Protein AF-A0A7X8RGH7-F1 (afdb_monomer_lite)

Foldseek 3Di:
DDPVVVVVVVVVVVVVVVVVVVVPQFDFPDKDKFWQFKKKKAFAPCCVVVVNLARIWIWTWTQGPVRDTDTFDTDTLVVAQPVQNVQQFPDDPVPCSPPTAGPDDPVVRVVQVVQSHPPPGIRIGGGPDIDIWIWGATPVRHTDTHPSD

pLDDT: mean 74.53, std 11.87, range [45.78, 91.06]

Sequence (149 aa):
MDNAAVVILAIIILGVVWRHIRRHPSTTSESFDGPVIAVEISLDGRARLKGNDDPLSVRGIVRHPDGHEWPGPWLRTSDLPAEVRRQVFAHSFAIEQYSPRLNLPREKNRQALEQARKKDDVYRFPLPTPVTVNAGRTTSGRQFIRGWG

Secondary structure (DSSP, 8-state):
--HHHHHHHHHHHHHHHHHHHHH----EEEEEEEEEEEEEEEE-TTGGGTT-S--EEEEEEEEPTTS-EEE---EEGGGS-HHHHHHHBSS-HHHHTTS--BSS-HHHHHHHHHHHHSTT--EEEEEEEEEEEEEEEETTS-EEEE---

Organism: NCBI:txid1610489

Radius of gyration: 21.82 Å; chains: 1; bounding box: 39×36×77 Å

Structure (mmCIF, N/CA/C/O backbone):
data_AF-A0A7X8RGH7-F1
#
_entry.id   AF-A0A7X8RGH7-F1
#
loop_
_atom_site.group_PDB
_atom_site.id
_atom_site.type_symbol
_atom_site.label_atom_id
_atom_site.label_alt_id
_atom_site.label_comp_id
_atom_site.label_asym_id
_atom_site.label_entity_id
_atom_site.label_seq_id
_atom_site.pdbx_PDB_ins_code
_atom_site.Cartn_x
_atom_site.Cartn_y
_atom_site.Cartn_z
_atom_site.occupancy
_atom_site.B_iso_or_equiv
_atom_site.auth_seq_id
_atom_site.auth_comp_id
_atom_site.auth_asym_id
_atom_site.auth_atom_id
_atom_site.pdbx_PDB_model_num
ATOM 1 N N . MET A 1 1 ? 19.720 1.355 -59.480 1.00 52.84 1 MET A N 1
ATOM 2 C CA . MET A 1 1 ? 19.597 1.088 -58.032 1.00 52.84 1 MET A CA 1
ATOM 3 C C . MET A 1 1 ? 18.194 0.568 -57.812 1.00 52.84 1 MET A C 1
ATOM 5 O O . MET A 1 1 ? 17.250 1.330 -57.959 1.00 52.84 1 MET A O 1
ATOM 9 N N . ASP A 1 2 ? 18.054 -0.741 -57.621 1.00 58.66 2 ASP A N 1
ATOM 10 C CA . ASP A 1 2 ? 16.758 -1.416 -57.648 1.00 58.66 2 ASP A CA 1
ATOM 11 C C . ASP A 1 2 ? 15.892 -1.014 -56.456 1.00 58.66 2 ASP A C 1
ATOM 13 O O . ASP A 1 2 ? 16.219 -1.301 -55.303 1.00 58.66 2 ASP A O 1
ATOM 17 N N . ASN A 1 3 ? 14.758 -0.371 -56.743 1.00 65.12 3 ASN A N 1
ATOM 18 C CA . ASN A 1 3 ? 13.770 0.061 -55.750 1.00 65.12 3 ASN A CA 1
ATOM 19 C C . ASN A 1 3 ? 13.358 -1.083 -54.803 1.00 65.12 3 ASN A C 1
ATOM 21 O O . ASN A 1 3 ? 13.071 -0.848 -53.632 1.00 65.12 3 ASN A O 1
ATOM 25 N N . ALA A 1 4 ? 13.405 -2.332 -55.278 1.00 69.19 4 ALA A N 1
ATOM 26 C CA . ALA A 1 4 ? 13.142 -3.523 -54.476 1.00 69.19 4 ALA A CA 1
ATOM 27 C C . ALA A 1 4 ? 14.129 -3.699 -53.305 1.00 69.19 4 ALA A C 1
ATOM 29 O O . ALA A 1 4 ? 13.709 -4.030 -52.199 1.00 69.19 4 ALA A O 1
ATOM 30 N N . ALA A 1 5 ? 15.421 -3.423 -53.505 1.00 71.81 5 ALA A N 1
ATOM 31 C CA . ALA A 1 5 ? 16.431 -3.555 -52.453 1.00 71.81 5 ALA A CA 1
ATOM 32 C C . ALA A 1 5 ? 16.227 -2.520 -51.333 1.00 71.81 5 ALA A C 1
ATOM 34 O O . ALA A 1 5 ? 16.396 -2.834 -50.155 1.00 71.81 5 ALA A O 1
ATOM 35 N N . VAL A 1 6 ? 15.790 -1.308 -51.691 1.00 73.94 6 VAL A N 1
ATOM 36 C CA . VAL A 1 6 ? 15.477 -0.233 -50.735 1.00 73.94 6 VAL A CA 1
ATOM 37 C C . VAL A 1 6 ? 14.242 -0.582 -49.900 1.00 73.94 6 VAL A C 1
ATOM 39 O O . VAL A 1 6 ? 14.245 -0.388 -48.686 1.00 73.94 6 VAL A O 1
ATOM 42 N N . VAL A 1 7 ? 13.209 -1.157 -50.525 1.00 77.12 7 VAL A N 1
ATOM 43 C CA . VAL A 1 7 ? 11.986 -1.592 -49.828 1.00 77.12 7 VAL A CA 1
ATOM 44 C C . VAL A 1 7 ? 12.281 -2.728 -48.846 1.00 77.12 7 VAL A C 1
ATOM 46 O O . VAL A 1 7 ? 11.833 -2.685 -47.701 1.00 77.12 7 VAL A O 1
ATOM 49 N N . ILE A 1 8 ? 13.084 -3.715 -49.253 1.00 78.12 8 ILE A N 1
ATOM 50 C CA . ILE A 1 8 ? 13.481 -4.832 -48.382 1.00 78.12 8 ILE A CA 1
ATOM 51 C C . ILE A 1 8 ? 14.297 -4.317 -47.189 1.00 78.12 8 ILE A C 1
ATOM 53 O O . ILE A 1 8 ? 14.028 -4.696 -46.048 1.00 78.12 8 ILE A O 1
ATOM 57 N N . LEU A 1 9 ? 15.241 -3.401 -47.426 1.00 79.19 9 LEU A N 1
ATOM 58 C CA . LEU A 1 9 ? 16.040 -2.793 -46.365 1.00 79.19 9 LEU A CA 1
ATOM 59 C C . LEU A 1 9 ? 15.166 -2.002 -45.376 1.00 79.19 9 LEU A C 1
ATOM 61 O O . LEU A 1 9 ? 15.347 -2.127 -44.165 1.00 79.19 9 LEU A O 1
ATOM 65 N N . ALA A 1 10 ? 14.176 -1.251 -45.867 1.00 76.19 10 ALA A N 1
ATOM 66 C CA . ALA A 1 10 ? 13.246 -0.499 -45.026 1.00 76.19 10 ALA A CA 1
ATOM 67 C C . ALA A 1 10 ? 12.402 -1.413 -44.121 1.00 76.19 10 ALA A C 1
ATOM 69 O O . ALA A 1 10 ? 12.238 -1.119 -42.938 1.00 76.19 10 ALA A O 1
ATOM 70 N N . ILE A 1 11 ? 11.921 -2.551 -44.636 1.00 80.62 11 ILE A N 1
ATOM 71 C CA . ILE A 1 11 ? 11.157 -3.534 -43.848 1.00 80.62 11 ILE A CA 1
ATOM 72 C C . ILE A 1 11 ? 12.036 -4.168 -42.762 1.00 80.62 11 ILE A C 1
ATOM 74 O O . ILE A 1 11 ? 11.591 -4.329 -41.624 1.00 80.62 11 ILE A O 1
ATOM 78 N N . ILE A 1 12 ? 13.294 -4.491 -43.081 1.00 79.12 12 ILE A N 1
ATOM 79 C CA . ILE A 1 12 ? 14.242 -5.060 -42.114 1.00 79.12 12 ILE A CA 1
ATOM 80 C C . ILE A 1 12 ? 14.541 -4.051 -41.000 1.00 79.12 12 ILE A C 1
ATOM 82 O O . ILE A 1 12 ? 14.453 -4.402 -39.822 1.00 79.12 12 ILE A O 1
ATOM 86 N N . ILE A 1 13 ? 14.831 -2.792 -41.346 1.00 77.25 13 ILE A N 1
ATOM 87 C CA . ILE A 1 13 ? 15.082 -1.725 -40.367 1.00 77.25 13 ILE A CA 1
ATOM 88 C C . ILE A 1 13 ? 13.849 -1.515 -39.482 1.00 77.25 13 ILE A C 1
ATOM 90 O O . ILE A 1 13 ? 13.975 -1.487 -38.258 1.00 77.25 13 ILE A O 1
ATOM 94 N N . LEU A 1 14 ? 12.651 -1.449 -40.071 1.00 79.50 14 LEU A N 1
ATOM 95 C CA . LEU A 1 14 ? 11.405 -1.295 -39.321 1.00 79.50 14 LEU A CA 1
ATOM 96 C C . LEU A 1 14 ? 11.179 -2.472 -38.359 1.00 79.50 14 LEU A C 1
ATOM 98 O O . LEU A 1 14 ? 10.833 -2.264 -37.198 1.00 79.50 14 LEU A O 1
ATOM 102 N N . GLY A 1 15 ? 11.445 -3.703 -38.802 1.00 73.56 15 GLY A N 1
ATOM 103 C CA . GLY A 1 15 ? 11.362 -4.903 -37.970 1.00 73.56 15 GLY A CA 1
ATOM 104 C C . GLY A 1 15 ? 12.357 -4.900 -36.805 1.00 73.56 15 GLY A C 1
ATOM 105 O O . GLY A 1 15 ? 11.997 -5.282 -35.689 1.00 73.56 15 GLY A O 1
ATOM 106 N N . VAL A 1 16 ? 13.587 -4.426 -37.026 1.00 74.81 16 VAL A N 1
ATOM 107 C CA . VAL A 1 16 ? 14.616 -4.298 -35.981 1.00 74.81 16 VAL A CA 1
ATOM 108 C C . VAL A 1 16 ? 14.245 -3.211 -34.972 1.00 74.81 16 VAL A C 1
ATOM 110 O O . VAL A 1 16 ? 14.304 -3.467 -33.770 1.00 74.81 16 VAL A O 1
ATOM 113 N N . VAL A 1 17 ? 13.784 -2.043 -35.430 1.00 68.00 17 VAL A N 1
ATOM 114 C CA . VAL A 1 17 ? 13.328 -0.944 -34.562 1.00 68.00 17 VAL A CA 1
ATOM 115 C C . VAL A 1 17 ? 12.130 -1.385 -33.722 1.00 68.00 17 VAL A C 1
ATOM 117 O O . VAL A 1 17 ? 12.124 -1.212 -32.505 1.00 68.00 17 VAL A O 1
ATOM 120 N N . TRP A 1 18 ? 11.147 -2.052 -34.328 1.00 65.00 18 TRP A N 1
ATOM 121 C CA . TRP A 1 18 ? 9.967 -2.534 -33.610 1.00 65.00 18 TRP A CA 1
ATOM 122 C C . TRP A 1 18 ? 10.303 -3.649 -32.611 1.00 65.00 18 TRP A C 1
ATOM 124 O O . TRP A 1 18 ? 9.764 -3.685 -31.503 1.00 65.00 18 TRP A O 1
ATOM 134 N N . ARG A 1 19 ? 11.253 -4.530 -32.955 1.00 63.34 19 ARG A N 1
ATOM 135 C CA . ARG A 1 19 ? 11.793 -5.549 -32.044 1.00 63.34 19 ARG A CA 1
ATOM 136 C C . ARG A 1 19 ? 12.595 -4.927 -30.901 1.00 63.34 19 ARG A C 1
ATOM 138 O O . ARG A 1 19 ? 12.545 -5.462 -29.798 1.00 63.34 19 ARG A O 1
ATOM 145 N N . HIS A 1 20 ? 13.303 -3.823 -31.131 1.00 57.34 20 HIS A N 1
ATOM 146 C CA . HIS A 1 20 ? 14.064 -3.127 -30.094 1.00 57.34 20 HIS A CA 1
ATOM 147 C C . HIS A 1 20 ? 13.144 -2.375 -29.120 1.00 57.34 20 HIS A C 1
ATOM 149 O O . HIS A 1 20 ? 13.290 -2.544 -27.911 1.00 57.34 20 HIS A O 1
ATOM 155 N N . ILE A 1 21 ? 12.124 -1.674 -29.633 1.00 58.78 21 ILE A N 1
ATOM 156 C CA . ILE A 1 21 ? 11.083 -1.012 -28.826 1.00 58.78 21 ILE A CA 1
ATOM 157 C C . ILE A 1 21 ? 10.312 -2.040 -27.985 1.00 58.78 21 ILE A C 1
ATOM 159 O O . ILE A 1 21 ? 10.118 -1.845 -26.789 1.00 58.78 21 ILE A O 1
ATOM 163 N N . ARG A 1 22 ? 9.934 -3.188 -28.569 1.00 55.72 22 ARG A N 1
ATOM 164 C CA . ARG A 1 22 ? 9.270 -4.277 -27.826 1.00 55.72 22 ARG A CA 1
ATOM 165 C C . ARG A 1 22 ? 10.160 -4.948 -26.775 1.00 55.72 22 ARG A C 1
ATOM 167 O O . ARG A 1 22 ? 9.627 -5.577 -25.867 1.00 55.72 22 ARG A O 1
ATOM 174 N N . ARG A 1 23 ? 11.490 -4.866 -26.903 1.00 50.28 23 ARG A N 1
ATOM 175 C CA . ARG A 1 23 ? 12.454 -5.529 -26.004 1.00 50.28 23 ARG A CA 1
ATOM 176 C C . ARG A 1 23 ? 12.897 -4.682 -24.811 1.00 50.28 23 ARG A C 1
ATOM 178 O O . ARG A 1 23 ? 13.459 -5.258 -23.887 1.00 50.28 23 ARG A O 1
ATOM 185 N N . HIS A 1 24 ? 12.589 -3.383 -24.772 1.00 48.31 24 HIS A N 1
ATOM 186 C CA . HIS A 1 24 ? 12.808 -2.533 -23.591 1.00 48.31 24 HIS A CA 1
ATOM 187 C C . HIS A 1 24 ? 11.501 -2.031 -22.947 1.00 48.31 24 HIS A C 1
ATOM 189 O O . HIS A 1 24 ? 11.284 -0.823 -22.854 1.00 48.31 24 HIS A O 1
ATOM 195 N N . PRO A 1 25 ? 10.608 -2.906 -22.451 1.00 45.78 25 PRO A N 1
ATOM 196 C CA . PRO A 1 25 ? 9.434 -2.460 -21.720 1.00 45.78 25 PRO A CA 1
ATOM 197 C C . PRO A 1 25 ? 9.758 -2.289 -20.227 1.00 45.78 25 PRO A C 1
ATOM 199 O O . PRO A 1 25 ? 9.239 -3.041 -19.413 1.00 45.78 25 PRO A O 1
ATOM 202 N N . SER A 1 26 ? 10.611 -1.329 -19.846 1.00 53.03 26 SER A N 1
ATOM 203 C CA . SER A 1 26 ? 10.688 -0.845 -18.449 1.00 53.03 26 SER A CA 1
ATOM 204 C C . SER A 1 26 ? 11.633 0.349 -18.266 1.00 53.03 26 SER A C 1
ATOM 206 O O . SER A 1 26 ? 12.461 0.347 -17.355 1.00 53.03 26 SER A O 1
ATOM 208 N N . THR A 1 27 ? 11.556 1.381 -19.104 1.00 59.28 27 THR A N 1
ATOM 209 C CA . THR A 1 27 ? 12.133 2.667 -18.692 1.00 59.28 27 THR A CA 1
ATOM 210 C C . THR A 1 27 ? 11.203 3.256 -17.637 1.00 59.28 27 THR A C 1
ATOM 212 O O . THR A 1 27 ? 9.995 3.391 -17.844 1.00 59.28 27 THR A O 1
ATOM 215 N N . THR A 1 28 ? 11.734 3.519 -16.453 1.00 65.75 28 THR A N 1
ATOM 216 C CA . THR A 1 28 ? 11.030 4.286 -15.428 1.00 65.75 28 THR A CA 1
ATOM 217 C C . THR A 1 28 ? 10.787 5.688 -15.985 1.00 65.75 28 THR A C 1
ATOM 219 O O . THR A 1 28 ? 11.738 6.342 -16.399 1.00 65.75 28 THR A O 1
ATOM 222 N N . SER A 1 29 ? 9.526 6.118 -16.073 1.00 78.50 29 SER A N 1
ATOM 223 C CA . SER A 1 29 ? 9.181 7.473 -16.529 1.00 78.50 29 SER A CA 1
ATOM 224 C C . SER A 1 29 ? 9.382 8.487 -15.413 1.00 78.50 29 SER A C 1
ATOM 226 O O . SER A 1 29 ? 9.761 9.621 -15.667 1.00 78.50 29 SER A O 1
ATOM 228 N N . GLU A 1 30 ? 9.090 8.067 -14.189 1.00 81.62 30 GLU A N 1
ATOM 229 C CA . GLU A 1 30 ? 9.174 8.873 -12.984 1.00 81.62 30 GLU A CA 1
ATOM 230 C C . GLU A 1 30 ? 9.477 7.925 -11.828 1.00 81.62 30 GLU A C 1
ATOM 232 O O . GLU A 1 30 ? 8.831 6.880 -11.704 1.00 81.62 30 GLU A O 1
ATOM 237 N N . SER A 1 31 ? 10.471 8.261 -11.013 1.00 84.38 31 SER A N 1
ATOM 238 C CA . SER A 1 31 ? 10.741 7.590 -9.744 1.00 84.38 31 SER A CA 1
ATOM 239 C C . SER A 1 31 ? 11.207 8.594 -8.720 1.00 84.38 31 SER A C 1
ATOM 241 O O . SER A 1 31 ? 12.024 9.458 -9.031 1.00 84.38 31 SER A O 1
ATOM 243 N N . PHE A 1 32 ? 10.749 8.405 -7.498 1.00 85.44 32 PHE A N 1
ATOM 244 C CA . PHE A 1 32 ? 11.131 9.196 -6.350 1.00 85.44 32 PHE A CA 1
ATOM 245 C C . PHE A 1 32 ? 11.247 8.283 -5.134 1.00 85.44 32 PHE A C 1
ATOM 247 O O . PHE A 1 32 ? 10.537 7.281 -5.010 1.00 85.44 32 PHE A O 1
ATOM 254 N N . ASP A 1 33 ? 12.139 8.649 -4.224 1.00 87.50 33 ASP A N 1
ATOM 255 C CA . ASP A 1 33 ? 12.221 8.007 -2.922 1.00 87.50 33 ASP A CA 1
ATOM 256 C C . ASP A 1 33 ? 11.309 8.750 -1.951 1.00 87.50 33 ASP A C 1
ATOM 258 O O . ASP A 1 33 ? 11.332 9.980 -1.860 1.00 87.50 33 ASP A O 1
ATOM 262 N N . GLY A 1 34 ? 10.477 8.003 -1.237 1.00 86.31 34 GLY A N 1
ATOM 263 C CA . GLY A 1 34 ? 9.526 8.574 -0.300 1.00 86.31 34 GLY A CA 1
ATOM 264 C C . GLY A 1 34 ? 9.125 7.579 0.783 1.00 86.31 34 GLY A C 1
ATOM 265 O O . GLY A 1 34 ? 9.130 6.368 0.552 1.00 86.31 34 GLY A O 1
ATOM 266 N N . PRO A 1 35 ? 8.780 8.052 1.987 1.00 89.44 35 PRO A N 1
ATOM 267 C CA . PRO A 1 35 ? 8.282 7.180 3.035 1.00 89.44 35 PRO A CA 1
ATOM 268 C C . PRO A 1 35 ? 6.834 6.759 2.754 1.00 89.44 35 PRO A C 1
ATOM 270 O O . PRO A 1 35 ? 5.978 7.594 2.453 1.00 89.44 35 PRO A O 1
ATOM 273 N N . VAL A 1 36 ? 6.531 5.469 2.910 1.00 87.44 36 VAL A N 1
ATOM 274 C CA . VAL A 1 36 ? 5.155 4.974 3.030 1.00 87.44 36 VAL A CA 1
ATOM 275 C C . VAL A 1 36 ? 4.601 5.457 4.365 1.00 87.44 36 VAL A C 1
ATOM 277 O O . VAL A 1 36 ? 5.079 5.045 5.417 1.00 87.44 36 VAL A O 1
ATOM 280 N N . ILE A 1 37 ? 3.597 6.325 4.326 1.00 89.75 37 ILE A N 1
ATOM 281 C CA . ILE A 1 37 ? 2.996 6.952 5.515 1.00 89.75 37 ILE A CA 1
ATOM 282 C C . ILE A 1 37 ? 1.682 6.292 5.936 1.00 89.75 37 ILE A C 1
ATOM 284 O O . ILE A 1 37 ? 1.239 6.440 7.073 1.00 89.75 37 ILE A O 1
ATOM 288 N N . ALA A 1 38 ? 1.029 5.579 5.022 1.00 89.31 38 ALA A N 1
ATOM 289 C CA . ALA A 1 38 ? -0.216 4.875 5.287 1.00 89.31 38 ALA A CA 1
ATOM 290 C C . ALA A 1 38 ? -0.390 3.709 4.314 1.00 89.31 38 ALA A C 1
ATOM 292 O O . ALA A 1 38 ? 0.231 3.668 3.253 1.00 89.31 38 ALA A O 1
ATOM 293 N N . VAL A 1 39 ? -1.251 2.767 4.676 1.00 88.12 39 VAL A N 1
ATOM 294 C CA . VAL A 1 39 ? -1.738 1.713 3.790 1.00 88.12 39 VAL A CA 1
ATOM 295 C C . VAL A 1 39 ? -3.248 1.813 3.753 1.00 88.12 39 VAL A C 1
ATOM 297 O O . VAL A 1 39 ? -3.914 1.809 4.786 1.00 88.12 39 VAL A O 1
ATOM 300 N N . GLU A 1 40 ? -3.790 1.922 2.553 1.00 89.06 40 GLU A N 1
ATOM 301 C CA . GLU A 1 40 ? -5.223 1.844 2.337 1.00 89.06 40 GLU A CA 1
ATOM 302 C C . GLU A 1 40 ? -5.630 0.411 2.046 1.00 89.06 40 GLU A C 1
ATOM 304 O O . GLU A 1 40 ? -4.934 -0.327 1.347 1.00 89.06 40 GLU A O 1
ATOM 309 N N . ILE A 1 41 ? -6.763 0.030 2.617 1.00 84.88 41 ILE A N 1
ATOM 310 C CA . ILE A 1 41 ? -7.242 -1.340 2.671 1.00 84.88 41 ILE A CA 1
ATOM 311 C C . ILE A 1 41 ? -8.667 -1.345 2.141 1.00 84.88 41 ILE A C 1
ATOM 313 O O . ILE A 1 41 ? -9.531 -0.626 2.644 1.00 84.88 41 ILE A O 1
ATOM 317 N N . SER A 1 42 ? -8.906 -2.170 1.131 1.00 82.38 42 SER A N 1
ATOM 318 C CA . SER A 1 42 ? -10.218 -2.402 0.541 1.00 82.38 42 SER A CA 1
ATOM 319 C C . SER A 1 42 ? -10.537 -3.888 0.607 1.00 82.38 42 SER A C 1
ATOM 321 O O . SER A 1 42 ? -9.668 -4.731 0.364 1.00 82.38 42 SER A O 1
ATOM 323 N N . LEU A 1 43 ? -11.773 -4.222 0.969 1.00 77.25 43 LEU A N 1
ATOM 324 C CA . LEU A 1 43 ? -12.216 -5.598 1.129 1.00 77.25 43 LEU A CA 1
ATOM 325 C C . LEU A 1 43 ? -13.415 -5.853 0.220 1.00 77.25 43 LEU A C 1
ATOM 327 O O . LEU A 1 43 ? -14.514 -5.355 0.464 1.00 77.25 43 LEU A O 1
ATOM 331 N N . ASP A 1 44 ? -13.228 -6.678 -0.809 1.00 71.19 44 ASP A N 1
ATOM 332 C CA . ASP A 1 44 ? -14.333 -7.095 -1.666 1.00 71.19 44 ASP A CA 1
ATOM 333 C C . ASP A 1 44 ? -15.195 -8.124 -0.923 1.00 71.19 44 ASP A C 1
ATOM 335 O O . ASP A 1 44 ? -14.908 -9.323 -0.877 1.00 71.19 44 ASP A O 1
ATOM 339 N N . GLY A 1 45 ? -16.301 -7.650 -0.347 1.00 60.44 45 GLY A N 1
ATOM 340 C CA . GLY A 1 45 ? -17.279 -8.490 0.343 1.00 60.44 45 GLY A CA 1
ATOM 341 C C . GLY A 1 45 ? -17.933 -9.563 -0.542 1.00 60.44 45 GLY A C 1
ATOM 342 O O . GLY A 1 45 ? -18.568 -10.472 -0.008 1.00 60.44 45 GLY A O 1
ATOM 343 N N . ARG A 1 46 ? -17.782 -9.499 -1.876 1.00 58.34 46 ARG A N 1
ATOM 344 C CA . ARG A 1 46 ? -18.317 -10.490 -2.830 1.00 58.34 46 ARG A CA 1
ATOM 345 C C . ARG A 1 46 ? -17.277 -11.494 -3.327 1.00 58.34 46 ARG A C 1
ATOM 347 O O . ARG A 1 46 ? -17.644 -12.405 -4.067 1.00 58.34 46 ARG A O 1
ATOM 354 N N . ALA A 1 47 ? -16.018 -11.382 -2.913 1.00 59.09 47 ALA A N 1
ATOM 355 C CA . ALA A 1 47 ? -14.936 -12.262 -3.356 1.00 59.09 47 ALA A CA 1
ATOM 356 C C . ALA A 1 47 ? -15.222 -13.755 -3.105 1.00 59.09 47 ALA A C 1
ATOM 358 O O . ALA A 1 47 ? -15.036 -14.571 -4.006 1.00 59.09 47 ALA A O 1
ATOM 359 N N . ARG A 1 48 ? -15.805 -14.103 -1.944 1.00 51.16 48 ARG A N 1
ATOM 360 C CA . ARG A 1 48 ? -16.203 -15.488 -1.614 1.00 51.16 48 ARG A CA 1
ATOM 361 C C . ARG A 1 48 ? -17.249 -16.070 -2.569 1.00 51.16 48 ARG A C 1
ATOM 363 O O . ARG A 1 48 ? -17.223 -17.262 -2.838 1.00 51.16 48 ARG A O 1
ATOM 370 N N . LEU A 1 49 ? -18.154 -15.241 -3.092 1.00 55.09 49 LEU A N 1
ATOM 371 C CA . LEU A 1 49 ? -19.174 -15.664 -4.061 1.00 55.09 49 LEU A CA 1
ATOM 372 C C . LEU A 1 49 ? -18.616 -15.772 -5.488 1.00 55.09 49 LEU A C 1
ATOM 374 O O . LEU A 1 49 ? -19.235 -16.403 -6.337 1.00 55.09 49 LEU A O 1
ATOM 378 N N . LYS A 1 50 ? -17.460 -15.154 -5.758 1.00 55.53 50 LYS A N 1
ATOM 379 C CA . LYS A 1 50 ? -16.790 -15.150 -7.066 1.00 55.53 50 LYS A CA 1
ATOM 380 C C . LYS A 1 50 ? -15.654 -16.173 -7.184 1.00 55.53 50 LYS A C 1
ATOM 382 O O . LYS A 1 50 ? -15.023 -16.223 -8.233 1.00 55.53 50 LYS A O 1
ATOM 387 N N . GLY A 1 51 ? -15.373 -16.950 -6.133 1.00 53.44 51 GLY A N 1
ATOM 388 C CA . GLY A 1 51 ? -14.206 -17.839 -6.094 1.00 53.44 51 GLY A CA 1
ATOM 389 C C . GLY A 1 51 ? -12.873 -17.082 -6.087 1.00 53.44 51 GLY A C 1
ATOM 390 O O . GLY A 1 51 ? -11.885 -17.585 -6.606 1.00 53.44 51 GLY A O 1
ATOM 391 N N . ASN A 1 52 ? -12.855 -15.849 -5.569 1.00 58.84 52 ASN A N 1
ATOM 392 C CA . ASN A 1 52 ? -11.623 -15.091 -5.381 1.00 58.84 52 ASN A CA 1
ATOM 393 C C . ASN A 1 52 ? -11.052 -15.389 -3.987 1.00 58.84 52 ASN A C 1
ATOM 395 O O . ASN A 1 52 ? -11.662 -15.017 -2.980 1.00 58.84 52 ASN A O 1
ATOM 399 N N . ASP A 1 53 ? -9.889 -16.039 -3.958 1.00 56.53 53 ASP A N 1
ATOM 400 C CA . ASP A 1 53 ? -9.194 -16.466 -2.737 1.00 56.53 53 ASP A CA 1
ATOM 401 C C . ASP A 1 53 ? -8.556 -15.300 -1.958 1.00 56.53 53 ASP A C 1
ATOM 403 O O . ASP A 1 53 ? -8.318 -15.427 -0.759 1.00 56.53 53 ASP A O 1
ATOM 407 N N . ASP A 1 54 ? -8.353 -14.140 -2.598 1.00 61.16 54 ASP A N 1
ATOM 408 C CA . ASP A 1 54 ? -7.842 -12.919 -1.962 1.00 61.16 54 ASP A CA 1
ATOM 409 C C . ASP A 1 54 ? -8.907 -11.798 -2.010 1.00 61.16 54 ASP A C 1
ATOM 411 O O . ASP A 1 54 ? -8.922 -10.970 -2.928 1.00 61.16 54 ASP A O 1
ATOM 415 N N . PRO A 1 55 ? -9.824 -11.726 -1.023 1.00 69.12 55 PRO A N 1
ATOM 416 C CA . PRO A 1 55 ? -10.804 -10.639 -0.905 1.00 69.12 55 PRO A CA 1
ATOM 417 C C . PRO A 1 55 ? -10.175 -9.278 -0.577 1.00 69.12 55 PRO A C 1
ATOM 419 O O . PRO A 1 55 ? -10.860 -8.257 -0.637 1.00 69.12 55 PRO A O 1
ATOM 422 N N . LEU A 1 56 ? -8.909 -9.265 -0.160 1.00 75.62 56 LEU A N 1
ATOM 423 C CA . LEU A 1 56 ? -8.241 -8.118 0.435 1.00 75.62 56 LEU A CA 1
ATOM 424 C C . LEU A 1 56 ? -7.281 -7.468 -0.563 1.00 75.62 56 LEU A C 1
ATOM 426 O O . LEU A 1 56 ? -6.300 -8.074 -0.988 1.00 75.62 56 LEU A O 1
ATOM 430 N N . SER A 1 57 ? -7.555 -6.213 -0.902 1.00 80.06 57 SER A N 1
ATOM 431 C CA . SER A 1 57 ? -6.669 -5.374 -1.708 1.00 80.06 57 SER A CA 1
ATOM 432 C C . SER A 1 57 ? -6.078 -4.273 -0.844 1.00 80.06 57 SER A C 1
ATOM 434 O O . SER A 1 57 ? -6.766 -3.660 -0.027 1.00 80.06 57 SER A O 1
ATOM 436 N N . VAL A 1 58 ? -4.790 -4.015 -1.025 1.00 84.06 58 VAL A N 1
ATOM 437 C CA . VAL A 1 58 ? -4.040 -3.034 -0.241 1.00 84.06 58 VAL A CA 1
ATOM 438 C C . VAL A 1 58 ? -3.242 -2.133 -1.166 1.00 84.06 58 VAL A C 1
ATOM 440 O O . VAL A 1 58 ? -2.749 -2.585 -2.194 1.00 84.06 58 VAL A O 1
ATOM 443 N N . ARG A 1 59 ? -3.077 -0.861 -0.814 1.00 86.94 59 ARG A N 1
ATOM 444 C CA . ARG A 1 59 ? -2.131 0.031 -1.497 1.00 86.94 59 ARG A CA 1
ATOM 445 C C . ARG A 1 59 ? -1.376 0.884 -0.496 1.00 86.94 59 ARG A C 1
ATOM 447 O O . ARG A 1 59 ? -1.951 1.362 0.477 1.00 86.94 59 ARG A O 1
ATOM 454 N N . GLY A 1 60 ? -0.084 1.077 -0.734 1.00 86.50 60 GLY A N 1
ATOM 455 C CA . GLY A 1 60 ? 0.728 2.002 0.052 1.00 86.50 60 GLY A CA 1
ATOM 456 C C . GLY A 1 60 ? 0.489 3.444 -0.386 1.00 86.50 60 GLY A C 1
ATOM 457 O O . GLY A 1 60 ? 0.410 3.721 -1.581 1.00 86.50 60 GLY A O 1
ATOM 458 N N . ILE A 1 61 ? 0.403 4.358 0.573 1.00 90.44 61 ILE A N 1
ATOM 459 C CA . ILE A 1 61 ? 0.406 5.802 0.349 1.00 90.44 61 ILE A CA 1
ATOM 460 C C . ILE A 1 61 ? 1.807 6.305 0.656 1.00 90.44 61 ILE A C 1
ATOM 462 O O . ILE A 1 61 ? 2.266 6.232 1.800 1.00 90.44 61 ILE A O 1
ATOM 466 N N . VAL A 1 62 ? 2.490 6.786 -0.376 1.00 89.75 62 VAL A N 1
ATOM 467 C CA . VAL A 1 62 ? 3.865 7.274 -0.290 1.00 89.75 62 VAL A CA 1
ATOM 468 C C . VAL A 1 62 ? 3.835 8.789 -0.228 1.00 89.75 62 VAL A C 1
ATOM 470 O O . VAL A 1 62 ? 3.104 9.429 -0.980 1.00 89.75 62 VAL A O 1
ATOM 473 N N . ARG A 1 63 ? 4.621 9.387 0.662 1.00 90.38 63 ARG A N 1
ATOM 474 C CA . ARG A 1 63 ? 4.793 10.836 0.663 1.00 90.38 63 ARG A CA 1
ATOM 475 C C . ARG A 1 63 ? 5.776 11.224 -0.435 1.00 90.38 63 ARG A C 1
ATOM 477 O O . ARG A 1 63 ? 6.939 10.832 -0.374 1.00 90.38 63 ARG A O 1
ATOM 484 N N . HIS A 1 64 ? 5.304 11.981 -1.419 1.00 89.12 64 HIS A N 1
ATOM 485 C CA . HIS A 1 64 ? 6.161 12.546 -2.452 1.00 89.12 64 HIS A CA 1
ATOM 486 C C . HIS A 1 64 ? 7.101 13.603 -1.843 1.00 89.12 64 HIS A C 1
ATOM 488 O O . HIS A 1 64 ? 6.697 14.277 -0.886 1.00 89.12 64 HIS A O 1
ATOM 494 N N . PRO A 1 65 ? 8.316 13.804 -2.389 1.00 83.88 65 PRO A N 1
ATOM 495 C CA . PRO A 1 65 ? 9.216 14.891 -1.992 1.00 83.88 65 PRO A CA 1
ATOM 496 C C . PRO A 1 65 ? 8.557 16.278 -1.981 1.00 83.88 65 PRO A C 1
ATOM 498 O O . PRO A 1 65 ? 8.818 17.077 -1.088 1.00 83.88 65 PRO A O 1
ATOM 501 N N . ASP A 1 66 ? 7.625 16.522 -2.904 1.00 87.06 66 ASP A N 1
ATOM 502 C CA . ASP A 1 66 ? 6.867 17.783 -2.998 1.00 87.06 66 ASP A CA 1
ATOM 503 C C . ASP A 1 66 ? 5.773 17.922 -1.920 1.00 87.06 66 ASP A C 1
ATOM 505 O O . ASP A 1 66 ? 4.963 18.846 -1.946 1.00 87.06 66 ASP A O 1
ATOM 509 N N . GLY A 1 67 ? 5.693 16.973 -0.985 1.00 83.69 67 GLY A N 1
ATOM 510 C CA . GLY A 1 67 ? 4.789 16.999 0.160 1.00 83.69 67 GLY A CA 1
ATOM 511 C C . GLY A 1 67 ? 3.391 16.437 -0.094 1.00 83.69 67 GLY A C 1
ATOM 512 O O . GLY A 1 67 ? 2.661 16.230 0.878 1.00 83.69 67 GLY A O 1
ATOM 513 N N . HIS A 1 68 ? 3.028 16.147 -1.347 1.00 89.75 68 HIS A N 1
ATOM 514 C CA . HIS A 1 68 ? 1.753 15.517 -1.688 1.00 89.75 68 HIS A CA 1
ATOM 515 C C . HIS A 1 68 ? 1.764 14.004 -1.428 1.00 89.75 68 HIS A C 1
ATOM 517 O O . HIS A 1 68 ? 2.809 13.356 -1.365 1.00 89.75 68 HIS A O 1
ATOM 523 N N . GLU A 1 69 ? 0.577 13.429 -1.264 1.00 91.06 69 GLU A N 1
ATOM 524 C CA . GLU A 1 69 ? 0.408 11.991 -1.075 1.00 91.06 69 GLU A CA 1
ATOM 525 C C . GLU A 1 69 ? 0.249 11.306 -2.426 1.00 91.06 69 GLU A C 1
ATOM 527 O O . GLU A 1 69 ? -0.615 11.665 -3.226 1.00 91.06 69 GLU A O 1
ATOM 532 N N . TRP A 1 70 ? 1.083 10.305 -2.678 1.00 88.00 70 TRP A N 1
ATOM 533 C CA . TRP A 1 70 ? 1.051 9.523 -3.896 1.00 88.00 70 TRP A CA 1
ATOM 534 C C . TRP A 1 70 ? 0.468 8.134 -3.603 1.00 88.00 70 TRP A C 1
ATOM 536 O O . TRP A 1 70 ? 1.092 7.337 -2.889 1.00 88.00 70 TRP A O 1
ATOM 546 N N . PRO A 1 71 ? -0.736 7.819 -4.116 1.00 88.31 71 PRO A N 1
ATOM 547 C CA . PRO A 1 71 ? -1.326 6.503 -3.951 1.00 88.31 71 PRO A CA 1
ATOM 548 C C . PRO A 1 71 ? -0.636 5.503 -4.878 1.00 88.31 71 PRO A C 1
ATOM 550 O O . PRO A 1 71 ? -0.627 5.664 -6.102 1.00 88.31 71 PRO A O 1
ATOM 553 N N . GLY A 1 72 ? -0.083 4.454 -4.278 1.00 85.12 72 GLY A N 1
ATOM 554 C CA . GLY A 1 72 ? 0.516 3.336 -4.985 1.00 85.12 72 GLY A CA 1
ATOM 555 C C . GLY A 1 72 ? -0.478 2.458 -5.738 1.00 85.12 72 GLY A C 1
ATOM 556 O O . GLY A 1 72 ? -1.696 2.638 -5.629 1.00 85.12 72 GLY A O 1
ATOM 557 N N . PRO A 1 73 ? 0.041 1.462 -6.478 1.00 85.19 73 PRO A N 1
ATOM 558 C CA . PRO A 1 73 ? -0.802 0.467 -7.114 1.00 85.19 73 PRO A CA 1
ATOM 559 C C . PRO A 1 73 ? -1.568 -0.334 -6.057 1.00 85.19 73 PRO A C 1
ATOM 561 O O . PRO A 1 73 ? -1.085 -0.546 -4.942 1.00 85.19 73 PRO A O 1
ATOM 564 N N . TRP A 1 74 ? -2.752 -0.812 -6.434 1.00 83.75 74 TRP A N 1
ATOM 565 C CA . TRP A 1 74 ? -3.436 -1.853 -5.677 1.00 83.75 74 TRP A CA 1
ATOM 566 C C . TRP A 1 74 ? -2.670 -3.165 -5.818 1.00 83.75 74 TRP A C 1
ATOM 568 O O . TRP A 1 74 ? -2.367 -3.610 -6.925 1.00 83.75 74 TRP A O 1
ATOM 578 N N . LEU A 1 75 ? -2.354 -3.757 -4.679 1.00 79.69 75 LEU A N 1
ATOM 579 C CA . LEU A 1 75 ? -1.542 -4.949 -4.526 1.00 79.69 75 LEU A CA 1
ATOM 580 C C . LEU A 1 75 ? -2.294 -5.966 -3.675 1.00 79.69 75 LEU A C 1
ATOM 582 O O . LEU A 1 75 ? -3.220 -5.625 -2.928 1.00 79.69 75 LEU A O 1
ATOM 586 N N . ARG A 1 76 ? -1.877 -7.227 -3.771 1.00 76.00 76 ARG A N 1
ATOM 587 C CA . ARG A 1 76 ? -2.343 -8.250 -2.840 1.00 76.00 76 ARG A CA 1
ATOM 588 C C . ARG A 1 76 ? -1.599 -8.102 -1.523 1.00 76.00 76 ARG A C 1
ATOM 590 O O . ARG A 1 76 ? -0.479 -7.597 -1.461 1.00 76.00 76 ARG A O 1
ATOM 597 N N . THR A 1 77 ? -2.192 -8.600 -0.448 1.00 71.56 77 THR A N 1
ATOM 598 C CA . THR A 1 77 ? -1.547 -8.597 0.873 1.00 71.56 77 THR A CA 1
ATOM 599 C C . THR A 1 77 ? -0.244 -9.402 0.889 1.00 71.56 77 THR A C 1
ATOM 601 O O . THR A 1 77 ? 0.676 -9.063 1.633 1.00 71.56 77 THR A O 1
ATOM 604 N N . SER A 1 78 ? -0.131 -10.425 0.033 1.00 71.19 78 SER A N 1
ATOM 605 C CA . SER A 1 78 ? 1.101 -11.196 -0.186 1.00 71.19 78 SER A CA 1
ATOM 606 C C . SER A 1 78 ? 2.257 -10.359 -0.714 1.00 71.19 78 SER A C 1
ATOM 608 O O . SER A 1 78 ? 3.407 -10.668 -0.406 1.00 71.19 78 SER A O 1
ATOM 610 N N . ASP A 1 79 ? 1.947 -9.312 -1.475 1.00 75.06 79 ASP A N 1
ATOM 611 C CA . ASP A 1 79 ? 2.942 -8.492 -2.152 1.00 75.06 79 ASP A CA 1
ATOM 612 C C . ASP A 1 79 ? 3.501 -7.417 -1.214 1.00 75.06 79 ASP A C 1
ATOM 614 O O . ASP A 1 79 ? 4.561 -6.882 -1.502 1.00 75.06 79 ASP A O 1
ATOM 618 N N . LEU A 1 80 ? 2.843 -7.119 -0.079 1.00 74.62 80 LEU A N 1
ATOM 619 C CA . LEU A 1 80 ? 3.344 -6.174 0.932 1.00 74.62 80 LEU A CA 1
ATOM 620 C C . LEU A 1 80 ? 4.676 -6.627 1.550 1.00 74.62 80 LEU A C 1
ATOM 622 O O . LEU A 1 80 ? 4.805 -7.811 1.864 1.00 74.62 80 LEU A O 1
ATOM 626 N N . PRO A 1 81 ? 5.614 -5.712 1.868 1.00 75.38 81 PRO A N 1
ATOM 627 C CA . PRO A 1 81 ? 6.810 -6.036 2.640 1.00 75.38 81 PRO A CA 1
ATOM 628 C C . PRO A 1 81 ? 6.416 -6.678 3.962 1.00 75.38 81 PRO A C 1
ATOM 630 O O . PRO A 1 81 ? 5.443 -6.248 4.589 1.00 75.38 81 PRO A O 1
ATOM 633 N N . ALA A 1 82 ? 7.207 -7.637 4.442 1.00 76.38 82 ALA A N 1
ATOM 634 C CA . ALA A 1 82 ? 6.975 -8.235 5.756 1.00 76.38 82 ALA A CA 1
ATOM 635 C C . ALA A 1 82 ? 6.919 -7.168 6.868 1.00 76.38 82 ALA A C 1
ATOM 637 O O . ALA A 1 82 ? 6.097 -7.272 7.771 1.00 76.38 82 ALA A O 1
ATOM 638 N N . GLU A 1 83 ? 7.733 -6.113 6.767 1.00 77.94 83 GLU A N 1
ATOM 639 C CA . GLU A 1 83 ? 7.777 -5.016 7.739 1.00 77.94 83 GLU A CA 1
ATOM 640 C C . GLU A 1 83 ? 6.467 -4.220 7.802 1.00 77.94 83 GLU A C 1
ATOM 642 O O . GLU A 1 83 ? 5.856 -4.102 8.861 1.00 77.94 83 GLU A O 1
ATOM 647 N N . VAL A 1 84 ? 5.981 -3.739 6.654 1.00 79.81 84 VAL A N 1
ATOM 648 C CA . VAL A 1 84 ? 4.702 -3.016 6.565 1.00 79.81 84 VAL A CA 1
ATOM 649 C C . VAL A 1 84 ? 3.546 -3.926 6.969 1.00 79.81 84 VAL A C 1
ATOM 651 O O . VAL A 1 84 ? 2.644 -3.508 7.690 1.00 79.81 84 VAL A O 1
ATOM 654 N N . ARG A 1 85 ? 3.584 -5.194 6.552 1.00 77.62 85 ARG A N 1
ATOM 655 C CA . ARG A 1 85 ? 2.554 -6.180 6.883 1.00 77.62 85 ARG A CA 1
ATOM 656 C C . ARG A 1 85 ? 2.450 -6.403 8.390 1.00 77.62 85 ARG A C 1
ATOM 658 O O . ARG A 1 85 ? 1.344 -6.377 8.909 1.00 77.62 85 ARG A O 1
ATOM 665 N N . ARG A 1 86 ? 3.581 -6.543 9.092 1.00 77.88 86 ARG A N 1
ATOM 666 C CA . ARG A 1 86 ? 3.632 -6.683 10.560 1.00 77.88 86 ARG A CA 1
ATOM 667 C C . ARG A 1 86 ? 3.111 -5.454 11.305 1.00 77.88 86 ARG A C 1
ATOM 669 O O . ARG A 1 86 ? 2.627 -5.583 12.423 1.00 77.88 86 ARG A O 1
ATOM 676 N N . GLN A 1 87 ? 3.224 -4.266 10.713 1.00 80.75 87 GLN A N 1
ATOM 677 C CA . GLN A 1 87 ? 2.674 -3.047 11.306 1.00 80.75 87 GLN A CA 1
ATOM 678 C C . GLN A 1 87 ? 1.166 -2.931 11.083 1.00 80.75 87 GLN A C 1
ATOM 680 O O . GLN A 1 87 ? 0.442 -2.543 11.998 1.00 8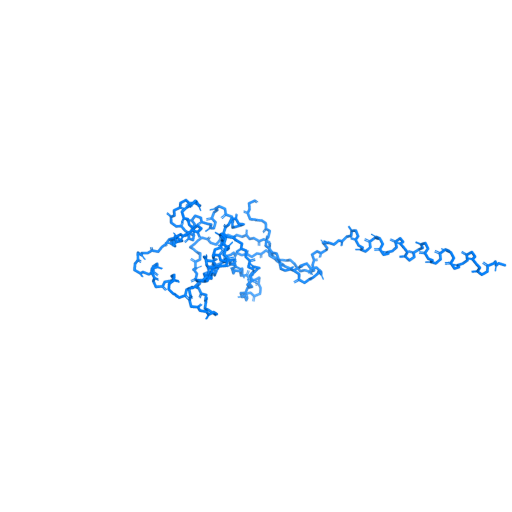0.75 87 GLN A O 1
ATOM 685 N N . VAL A 1 88 ? 0.700 -3.253 9.874 1.00 79.19 88 VAL A N 1
ATOM 686 C CA . VAL A 1 88 ? -0.706 -3.115 9.473 1.00 79.19 88 VAL A CA 1
ATOM 687 C C . VAL A 1 88 ? -1.564 -4.229 10.059 1.00 79.19 88 VAL A C 1
ATOM 689 O O . VAL A 1 88 ? -2.685 -3.963 10.494 1.00 79.19 88 VAL A O 1
ATOM 692 N N . PHE A 1 89 ? -1.053 -5.459 10.105 1.00 78.44 89 PHE A N 1
ATOM 693 C CA . PHE A 1 89 ? -1.799 -6.632 10.533 1.00 78.44 89 PHE A CA 1
ATOM 694 C C . PHE A 1 89 ? -1.232 -7.268 11.804 1.00 78.44 89 PHE A C 1
ATOM 696 O O . PHE A 1 89 ? -0.030 -7.281 12.050 1.00 78.44 89 PHE A O 1
ATOM 703 N N . ALA A 1 90 ? -2.137 -7.762 12.644 1.00 68.69 90 ALA A N 1
ATOM 704 C CA . ALA A 1 90 ? -1.839 -8.219 13.992 1.00 68.69 90 ALA A CA 1
ATOM 705 C C . ALA A 1 90 ? -1.422 -9.697 14.078 1.00 68.69 90 ALA A C 1
ATOM 707 O O . ALA A 1 90 ? -1.065 -10.134 15.170 1.00 68.69 90 ALA A O 1
ATOM 708 N N . HIS A 1 91 ? -1.586 -10.514 13.030 1.00 63.56 91 HIS A N 1
ATOM 709 C CA . HIS A 1 91 ? -1.380 -11.970 13.070 1.00 63.56 91 HIS A CA 1
ATOM 710 C C . HIS A 1 91 ? -0.545 -12.461 11.866 1.00 63.56 91 HIS A C 1
ATOM 712 O O . HIS A 1 91 ? 0.063 -11.696 11.127 1.00 63.56 91 HIS A O 1
ATOM 718 N N . SER A 1 92 ? -0.395 -13.781 11.724 1.00 51.75 92 SER A N 1
ATOM 719 C CA . SER A 1 92 ? 0.347 -14.384 10.615 1.00 51.75 92 SER A CA 1
ATOM 720 C C . SER A 1 92 ? -0.498 -14.511 9.341 1.00 51.75 92 SER A C 1
ATOM 722 O O . SER A 1 92 ? -1.681 -14.853 9.382 1.00 51.75 92 SER A O 1
ATOM 724 N N . PHE A 1 93 ? 0.189 -14.332 8.210 1.00 50.97 93 PHE A N 1
ATOM 725 C CA . PHE A 1 93 ? -0.272 -14.343 6.814 1.00 50.97 93 PHE A CA 1
ATOM 726 C C . PHE A 1 93 ? -1.391 -15.346 6.459 1.00 50.97 93 PHE A C 1
ATOM 728 O O . PHE A 1 93 ? -2.291 -15.003 5.700 1.00 50.97 93 PHE A O 1
ATOM 735 N N . ALA A 1 94 ? -1.383 -16.556 7.027 1.00 49.25 94 ALA A N 1
ATOM 736 C CA . ALA A 1 94 ? -2.347 -17.609 6.688 1.00 49.25 94 ALA A CA 1
ATOM 737 C C . ALA A 1 94 ? -3.792 -17.331 7.156 1.00 49.25 94 ALA A C 1
ATOM 739 O O . ALA A 1 94 ? -4.742 -17.841 6.569 1.00 49.25 94 ALA A O 1
ATOM 740 N N . ILE A 1 95 ? -3.980 -16.529 8.211 1.00 49.00 95 ILE A N 1
ATOM 741 C CA . ILE A 1 95 ? -5.312 -16.235 8.779 1.00 49.00 95 ILE A CA 1
ATOM 742 C C . ILE A 1 95 ? -5.895 -14.947 8.165 1.00 49.00 95 ILE A C 1
ATOM 744 O O . ILE A 1 95 ? -7.112 -14.763 8.090 1.00 49.00 95 ILE A O 1
ATOM 748 N N . GLU A 1 96 ? -5.027 -14.063 7.674 1.00 52.81 96 GLU A N 1
ATOM 749 C CA . GLU A 1 96 ? -5.364 -12.692 7.277 1.00 52.81 96 GLU A CA 1
ATOM 750 C C . GLU A 1 96 ? -5.992 -12.581 5.888 1.00 52.81 96 GLU A C 1
ATOM 752 O O . GLU A 1 96 ? -6.750 -11.644 5.651 1.00 52.81 96 GLU A O 1
ATOM 757 N N . GLN A 1 97 ? -5.767 -13.568 5.014 1.00 52.47 97 GLN A N 1
ATOM 758 C CA . GLN A 1 97 ? -6.458 -13.668 3.721 1.00 52.47 97 GLN A CA 1
ATOM 759 C C . GLN A 1 97 ? -7.978 -13.824 3.891 1.00 52.47 97 GLN A C 1
ATOM 761 O O . GLN A 1 97 ? -8.757 -13.284 3.109 1.00 52.47 97 GLN A O 1
ATOM 766 N N . TYR A 1 98 ? -8.422 -14.497 4.959 1.00 51.84 98 TYR A N 1
ATOM 767 C CA . TYR A 1 98 ? -9.838 -14.820 5.173 1.00 51.84 98 TYR A CA 1
ATOM 768 C C . TYR A 1 98 ? -10.486 -14.054 6.332 1.00 51.84 98 TYR A C 1
ATOM 770 O O . TYR A 1 98 ? -11.711 -13.896 6.340 1.00 51.84 98 TYR A O 1
ATOM 778 N N . SER A 1 99 ? -9.693 -13.608 7.311 1.00 59.19 99 SER A N 1
ATOM 779 C CA . SER A 1 99 ? -10.110 -12.794 8.462 1.00 59.19 99 SER A CA 1
ATOM 780 C C . SER A 1 99 ? -9.025 -11.765 8.802 1.00 59.19 99 SER A C 1
ATOM 782 O O . SER A 1 99 ? -8.304 -11.943 9.788 1.00 59.19 99 SER A O 1
ATOM 784 N N . PRO A 1 100 ? -8.878 -10.695 8.000 1.00 64.69 100 PRO A N 1
ATOM 785 C CA . PRO A 1 100 ? -7.858 -9.688 8.253 1.00 64.69 100 PRO A CA 1
ATOM 786 C C . PRO A 1 100 ? -8.058 -9.071 9.629 1.00 64.69 100 PRO A C 1
ATOM 788 O O . PRO A 1 100 ? -9.147 -8.606 9.958 1.00 64.69 100 PRO A O 1
ATOM 791 N N . ARG A 1 101 ? -7.006 -9.065 10.444 1.00 70.25 101 ARG A N 1
ATOM 792 C CA . ARG A 1 101 ? -6.986 -8.356 11.720 1.00 70.25 101 ARG A CA 1
ATOM 793 C C . ARG A 1 101 ? -5.958 -7.253 11.625 1.00 70.25 101 ARG A C 1
ATOM 795 O O . ARG A 1 101 ? -4.769 -7.521 11.697 1.00 70.25 101 ARG A O 1
ATOM 802 N N . LEU A 1 102 ? -6.429 -6.020 11.501 1.00 77.69 102 LEU A N 1
ATOM 803 C CA . LEU A 1 102 ? -5.562 -4.854 11.616 1.00 77.69 102 LEU A CA 1
ATOM 804 C C . LEU A 1 102 ? -4.959 -4.757 13.020 1.00 77.69 102 LEU A C 1
ATOM 806 O O . LEU A 1 102 ? -5.595 -5.157 14.001 1.00 77.69 102 LEU A O 1
ATOM 810 N N . ASN A 1 103 ? -3.764 -4.187 13.126 1.00 77.94 103 ASN A N 1
ATOM 811 C CA . ASN A 1 103 ? -3.093 -3.913 14.394 1.00 77.94 103 ASN A CA 1
ATOM 812 C C . ASN A 1 103 ? -3.745 -2.719 15.123 1.00 77.94 103 ASN A C 1
ATOM 814 O O . ASN A 1 103 ? -3.156 -1.661 15.320 1.00 77.94 103 ASN A O 1
ATOM 818 N N . LEU A 1 104 ? -5.026 -2.879 15.455 1.00 78.56 104 LEU A N 1
ATOM 819 C CA . LEU A 1 104 ? -5.887 -1.914 16.130 1.00 78.56 104 LEU A CA 1
ATOM 820 C C . LEU A 1 104 ? -6.625 -2.606 17.280 1.00 78.56 104 LEU A C 1
ATOM 822 O O . LEU A 1 104 ? -6.891 -3.812 17.200 1.00 78.56 104 LEU A O 1
ATOM 826 N N . PRO A 1 105 ? -7.062 -1.849 18.305 1.00 78.06 105 PRO A N 1
ATOM 827 C CA . PRO A 1 105 ? -7.999 -2.354 19.301 1.00 78.06 105 PRO A CA 1
ATOM 828 C C . PRO A 1 105 ? -9.221 -2.995 18.632 1.00 78.06 105 PRO A C 1
ATOM 830 O O . PRO A 1 105 ? -9.718 -2.486 17.625 1.00 78.06 105 PRO A O 1
ATOM 833 N N . ARG A 1 106 ? -9.725 -4.097 19.203 1.00 72.81 106 ARG A N 1
ATOM 834 C CA . ARG A 1 106 ? -10.775 -4.956 18.612 1.00 72.81 106 ARG A CA 1
ATOM 835 C C . ARG A 1 106 ? -11.987 -4.185 18.078 1.00 72.81 106 ARG A C 1
ATOM 837 O O . ARG A 1 106 ? -12.534 -4.540 17.037 1.00 72.81 106 ARG A O 1
ATOM 844 N N . GLU A 1 107 ? -12.391 -3.133 18.775 1.00 77.44 107 GLU A N 1
ATOM 845 C CA . GLU A 1 107 ? -13.554 -2.318 18.425 1.00 77.44 107 GLU A CA 1
ATOM 846 C C . GLU A 1 107 ? -13.307 -1.430 17.196 1.00 77.44 107 GLU A C 1
ATOM 848 O O . GLU A 1 107 ? -14.111 -1.428 16.263 1.00 77.44 107 GLU A O 1
ATOM 853 N N . LYS A 1 108 ? -12.136 -0.779 17.134 1.00 79.69 108 LYS A N 1
ATOM 854 C CA . LYS A 1 108 ? -11.689 -0.007 15.962 1.00 79.69 108 LYS A CA 1
ATOM 855 C C . LYS A 1 108 ? -11.409 -0.905 14.763 1.00 79.69 108 LYS A C 1
ATOM 857 O O . LYS A 1 108 ? -11.697 -0.527 13.637 1.00 79.69 108 LYS A O 1
ATOM 862 N N . ASN A 1 109 ? -10.883 -2.103 15.005 1.00 79.38 109 ASN A N 1
ATOM 863 C CA . ASN A 1 109 ? -10.643 -3.100 13.969 1.00 79.38 109 ASN A CA 1
ATOM 864 C C . ASN A 1 109 ? -11.955 -3.498 13.272 1.00 79.38 109 ASN A C 1
ATOM 866 O O . ASN A 1 109 ? -12.029 -3.461 12.047 1.00 79.38 109 ASN A O 1
ATOM 870 N N . ARG A 1 110 ? -13.022 -3.774 14.039 1.00 77.19 110 ARG A N 1
ATOM 871 C CA . ARG A 1 110 ? -14.341 -4.079 13.463 1.00 77.19 110 ARG A CA 1
ATOM 872 C C . ARG A 1 110 ? -14.859 -2.931 12.594 1.00 77.19 110 ARG A C 1
ATOM 874 O O . ARG A 1 110 ? -15.247 -3.180 11.460 1.00 77.19 110 ARG A O 1
ATOM 881 N N . GLN A 1 111 ? -14.808 -1.697 13.094 1.00 80.06 111 GLN A N 1
ATOM 882 C CA . GLN A 1 111 ? -15.241 -0.514 12.338 1.00 80.06 111 GLN A CA 1
ATOM 883 C C . GLN A 1 111 ? -14.414 -0.306 11.062 1.00 80.06 111 GLN A C 1
ATOM 885 O O . GLN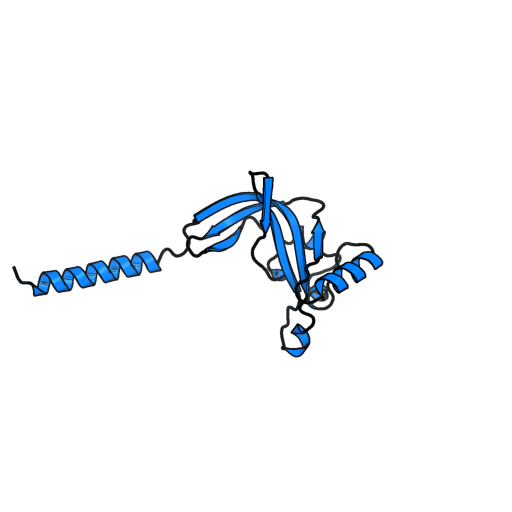 A 1 111 ? -14.974 -0.041 10.003 1.00 80.06 111 GLN A O 1
ATOM 890 N N . ALA A 1 112 ? -13.095 -0.485 11.140 1.00 79.12 112 ALA A N 1
ATOM 891 C CA . ALA A 1 112 ? -12.190 -0.371 10.001 1.00 79.12 112 ALA A CA 1
ATOM 892 C C . ALA A 1 112 ? -12.494 -1.408 8.909 1.00 79.12 112 ALA A C 1
ATOM 894 O O . ALA A 1 112 ? -12.534 -1.079 7.726 1.00 79.12 112 ALA A O 1
ATOM 895 N N . LEU A 1 113 ? -12.758 -2.658 9.299 1.00 76.50 113 LEU A N 1
ATOM 896 C CA . LEU A 1 113 ? -13.135 -3.719 8.364 1.00 76.50 113 LEU A CA 1
ATOM 897 C C . LEU A 1 113 ? -14.536 -3.521 7.784 1.00 76.50 113 LEU A C 1
ATOM 899 O O . LEU A 1 113 ? -14.763 -3.842 6.622 1.00 76.50 113 LEU A O 1
ATOM 903 N N . GLU A 1 114 ? -15.483 -3.019 8.577 1.00 78.69 114 GLU A N 1
ATOM 904 C CA . GLU A 1 114 ? -16.822 -2.659 8.102 1.00 78.69 114 GLU A CA 1
ATOM 905 C C . GLU A 1 114 ? -16.761 -1.511 7.093 1.00 78.69 114 GLU A C 1
ATOM 907 O O . GLU A 1 114 ? -17.448 -1.569 6.075 1.00 78.69 114 GLU A O 1
ATOM 912 N N . GLN A 1 115 ? -15.904 -0.516 7.333 1.00 79.81 115 GLN A N 1
ATOM 913 C CA . GLN A 1 115 ? -15.644 0.561 6.386 1.00 79.81 115 GLN A CA 1
ATOM 914 C C . GLN A 1 115 ? -14.998 0.021 5.106 1.00 79.81 115 GLN A C 1
ATOM 916 O O . GLN A 1 115 ? -15.544 0.220 4.031 1.00 79.81 115 GLN A O 1
ATOM 921 N N . ALA A 1 116 ? -13.921 -0.762 5.212 1.00 78.81 116 ALA A N 1
ATOM 922 C CA . ALA A 1 116 ? -13.251 -1.361 4.053 1.00 78.81 116 ALA A CA 1
ATOM 923 C C . ALA A 1 116 ? -14.151 -2.312 3.237 1.00 78.81 116 ALA A C 1
ATOM 925 O O . ALA A 1 116 ? -13.859 -2.578 2.075 1.00 78.81 116 ALA A O 1
ATOM 926 N N . ARG A 1 117 ? -15.224 -2.848 3.841 1.00 74.75 117 ARG A N 1
ATOM 927 C CA . ARG A 1 117 ? -16.239 -3.690 3.181 1.00 74.75 117 ARG A CA 1
ATOM 928 C C . ARG A 1 117 ? -17.294 -2.902 2.418 1.00 74.75 117 ARG A C 1
ATOM 930 O O . ARG A 1 117 ? -18.005 -3.498 1.601 1.00 74.75 117 ARG A O 1
ATOM 937 N N . LYS A 1 118 ? -17.477 -1.614 2.715 1.00 77.06 118 LYS A N 1
ATOM 938 C CA . LYS A 1 118 ? -18.429 -0.791 1.970 1.00 77.06 118 LYS A CA 1
ATOM 939 C C . LYS A 1 118 ? -17.919 -0.633 0.545 1.00 77.06 118 LYS A C 1
ATOM 941 O O . LYS A 1 118 ? -16.734 -0.439 0.294 1.00 77.06 118 LYS A O 1
ATOM 946 N N . LYS A 1 119 ? -18.846 -0.752 -0.401 1.00 66.25 119 LYS A N 1
ATOM 947 C CA . LYS A 1 119 ? -18.543 -0.596 -1.819 1.00 66.25 119 LYS A CA 1
ATOM 948 C C . LYS A 1 119 ? -17.985 0.815 -2.049 1.00 66.25 119 LYS A C 1
ATOM 950 O O . LYS A 1 119 ? -18.608 1.774 -1.605 1.00 66.25 119 LYS A O 1
ATOM 955 N N . ASP A 1 120 ? -16.845 0.896 -2.731 1.00 67.50 120 ASP A N 1
ATOM 956 C CA . ASP A 1 120 ? -16.129 2.141 -3.057 1.00 67.50 120 ASP A CA 1
ATOM 957 C C . ASP A 1 120 ? -15.519 2.888 -1.850 1.00 67.50 120 ASP A C 1
ATOM 959 O O . ASP A 1 120 ? -15.042 4.011 -2.002 1.00 67.50 120 ASP A O 1
ATOM 963 N N . ASP A 1 121 ? -15.480 2.267 -0.666 1.00 79.69 121 ASP A N 1
ATOM 964 C CA . ASP A 1 121 ? -14.842 2.824 0.530 1.00 79.69 121 ASP A CA 1
ATOM 965 C C . ASP A 1 121 ? -13.509 2.110 0.811 1.00 79.69 121 ASP A C 1
ATOM 967 O O . ASP A 1 121 ? -13.285 0.952 0.435 1.00 79.69 121 ASP A O 1
ATOM 971 N N . VAL A 1 122 ? -12.593 2.827 1.455 1.00 83.69 122 VAL A N 1
ATOM 972 C CA . VAL A 1 122 ? -11.258 2.336 1.797 1.00 83.69 122 VAL A CA 1
ATOM 973 C C . VAL A 1 122 ? -10.939 2.729 3.225 1.00 83.69 122 VAL A C 1
ATOM 975 O O . VAL A 1 122 ? -11.150 3.865 3.647 1.00 83.69 122 VAL A O 1
ATOM 978 N N . TYR A 1 123 ? -10.392 1.789 3.986 1.00 85.19 123 TYR A N 1
ATOM 979 C CA . TYR A 1 123 ? -9.865 2.117 5.297 1.00 85.19 123 TYR A CA 1
ATOM 980 C C . TYR A 1 123 ? -8.401 2.521 5.179 1.00 85.19 123 TYR A C 1
ATOM 982 O O . TYR A 1 123 ? -7.563 1.729 4.747 1.00 85.19 123 TYR A O 1
ATOM 990 N N . ARG A 1 124 ? -8.085 3.747 5.595 1.00 88.31 124 ARG A N 1
ATOM 991 C CA . ARG A 1 124 ? -6.714 4.250 5.656 1.00 88.31 124 ARG A CA 1
ATOM 992 C C . ARG A 1 124 ? -6.092 3.919 7.009 1.00 88.31 124 ARG A C 1
ATOM 994 O O . ARG A 1 124 ? -6.428 4.530 8.020 1.00 88.31 124 ARG A O 1
ATOM 1001 N N . PHE A 1 125 ? -5.149 2.983 7.015 1.00 85.94 125 PHE 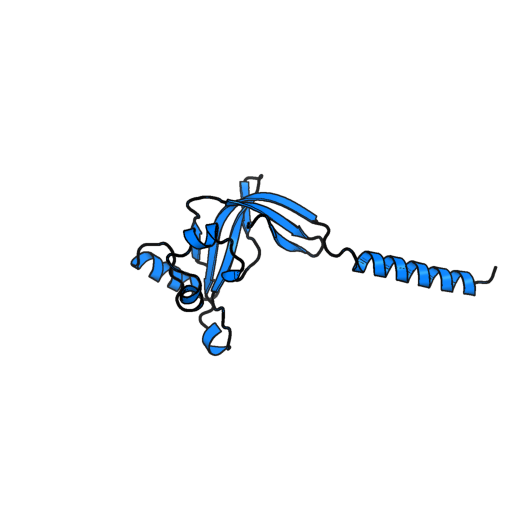A N 1
ATOM 1002 C CA . PHE A 1 125 ? -4.339 2.648 8.179 1.00 85.94 125 PHE A CA 1
ATOM 1003 C C . PHE A 1 125 ? -3.059 3.504 8.179 1.00 85.94 125 PHE A C 1
ATOM 1005 O O . PHE A 1 125 ? -2.222 3.333 7.288 1.00 85.94 125 PHE A O 1
ATOM 1012 N N . PRO A 1 126 ? -2.870 4.438 9.129 1.00 86.31 126 PRO A N 1
ATOM 1013 C CA . PRO A 1 126 ? -1.624 5.193 9.236 1.00 86.31 126 PRO A CA 1
ATOM 1014 C C . PRO A 1 126 ? -0.487 4.267 9.682 1.00 86.31 126 PRO A C 1
ATOM 1016 O O . PRO A 1 126 ? -0.651 3.518 10.642 1.00 86.31 126 PRO A O 1
ATOM 1019 N N . LEU A 1 127 ? 0.662 4.311 9.002 1.00 84.62 127 LEU A N 1
ATOM 1020 C CA . LEU A 1 127 ? 1.825 3.516 9.399 1.00 84.62 127 LEU A CA 1
ATOM 1021 C C . LEU A 1 127 ? 2.536 4.198 10.576 1.00 84.62 127 LEU A C 1
ATOM 1023 O O . LEU A 1 127 ? 2.972 5.340 10.422 1.00 84.62 127 LEU A O 1
ATOM 1027 N N . PRO A 1 128 ? 2.705 3.518 11.726 1.00 81.12 128 PRO A N 1
ATOM 1028 C CA . PRO A 1 128 ? 3.456 4.065 12.854 1.00 81.12 128 PRO A CA 1
ATOM 1029 C C . PRO A 1 128 ? 4.928 4.315 12.519 1.00 81.12 128 PRO A C 1
ATOM 1031 O O . PRO A 1 128 ?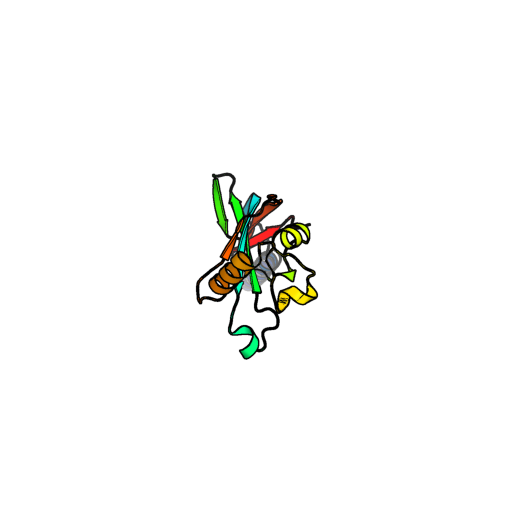 5.503 5.307 12.962 1.00 81.12 128 PRO A O 1
ATOM 1034 N N . THR A 1 129 ? 5.538 3.424 11.735 1.00 83.81 129 THR A N 1
ATOM 1035 C CA . THR A 1 129 ? 6.932 3.536 11.306 1.00 83.81 129 THR A CA 1
ATOM 1036 C C . THR A 1 129 ? 6.973 3.632 9.785 1.00 83.81 129 THR A C 1
ATOM 1038 O O . THR A 1 129 ? 6.787 2.617 9.104 1.00 83.81 129 THR A O 1
ATOM 1041 N N . PRO A 1 130 ? 7.201 4.839 9.235 1.00 83.56 130 PRO A N 1
ATOM 1042 C CA . PRO A 1 130 ? 7.262 5.019 7.799 1.00 83.56 130 PRO A CA 1
ATOM 1043 C C . PRO A 1 130 ? 8.415 4.224 7.188 1.00 83.56 130 PRO A C 1
ATOM 1045 O O . PRO A 1 130 ? 9.525 4.217 7.719 1.00 83.56 130 PRO A O 1
ATOM 1048 N N . VAL A 1 131 ? 8.154 3.564 6.062 1.00 83.50 131 VAL A N 1
ATOM 1049 C CA . VAL A 1 131 ? 9.152 2.750 5.352 1.00 83.50 131 VAL A CA 1
ATOM 1050 C C . VAL A 1 131 ? 9.551 3.475 4.077 1.00 83.50 131 VAL A C 1
ATOM 1052 O O . VAL A 1 131 ? 8.695 3.740 3.237 1.00 83.50 131 VAL A O 1
ATOM 1055 N N . THR A 1 132 ? 10.828 3.815 3.926 1.00 84.81 132 THR A N 1
ATOM 1056 C CA . THR A 1 132 ? 11.326 4.472 2.711 1.00 84.81 132 THR A CA 1
ATOM 1057 C C . THR A 1 132 ? 11.316 3.497 1.546 1.00 84.81 132 THR A C 1
ATOM 1059 O O . THR A 1 132 ? 11.879 2.409 1.633 1.00 84.81 132 THR A O 1
ATOM 1062 N N . VAL A 1 133 ? 10.673 3.897 0.457 1.00 85.12 133 VAL A N 1
ATOM 1063 C CA . VAL A 1 133 ? 10.515 3.093 -0.752 1.00 85.12 133 VAL A CA 1
ATOM 1064 C C . VAL A 1 133 ? 10.763 3.955 -1.981 1.00 85.12 133 VAL A C 1
ATOM 1066 O O . VAL A 1 133 ? 10.551 5.166 -1.954 1.00 85.12 133 VAL A O 1
ATOM 1069 N N . ASN A 1 134 ? 11.158 3.317 -3.077 1.00 85.06 134 ASN A N 1
ATOM 1070 C CA . ASN A 1 134 ? 11.236 3.957 -4.380 1.00 85.06 134 ASN A CA 1
ATOM 1071 C C . ASN A 1 134 ? 9.898 3.767 -5.096 1.00 85.06 134 ASN A C 1
ATOM 1073 O O . ASN A 1 134 ? 9.561 2.661 -5.518 1.00 85.06 134 ASN A O 1
ATOM 1077 N N . ALA A 1 135 ? 9.104 4.821 -5.201 1.00 85.69 135 ALA A N 1
ATOM 1078 C CA . ALA A 1 135 ? 7.814 4.790 -5.872 1.00 85.69 135 ALA A CA 1
ATOM 1079 C C . ALA A 1 135 ? 7.894 5.515 -7.210 1.00 85.69 135 ALA A C 1
ATOM 1081 O O . ALA A 1 135 ? 8.752 6.368 -7.426 1.00 85.69 135 ALA A O 1
ATOM 1082 N 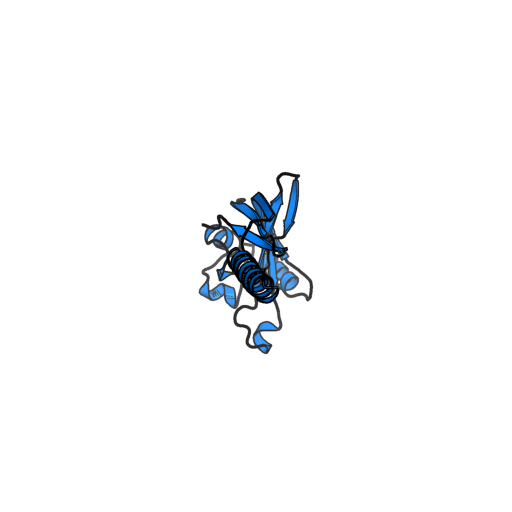N . GLY A 1 136 ? 7.013 5.160 -8.137 1.00 86.19 136 GLY A N 1
ATOM 1083 C CA . GLY A 1 136 ? 7.061 5.781 -9.445 1.00 86.19 136 GLY A CA 1
ATOM 1084 C C . GLY A 1 136 ? 6.093 5.214 -10.458 1.00 86.19 136 GLY A C 1
ATOM 1085 O O . GLY A 1 136 ? 5.225 4.385 -10.168 1.00 86.19 136 GLY A O 1
ATOM 1086 N N . ARG A 1 137 ? 6.267 5.668 -11.694 1.00 85.75 137 ARG A N 1
ATOM 1087 C CA . ARG A 1 137 ? 5.491 5.239 -12.849 1.00 85.75 137 ARG A CA 1
ATOM 1088 C C . ARG A 1 137 ? 6.433 4.799 -13.962 1.00 85.75 137 ARG A C 1
ATOM 1090 O O . ARG A 1 137 ? 7.432 5.439 -14.278 1.00 85.75 137 ARG A O 1
ATOM 1097 N N . THR A 1 138 ? 6.121 3.668 -14.574 1.00 79.88 138 THR A N 1
ATOM 1098 C CA . THR A 1 138 ? 6.796 3.215 -15.796 1.00 79.88 138 THR A CA 1
ATOM 1099 C C . THR A 1 138 ? 6.347 4.052 -16.994 1.00 79.88 138 THR A C 1
ATOM 1101 O O . THR A 1 138 ? 5.263 4.634 -16.974 1.00 79.88 138 THR A O 1
ATOM 1104 N N . THR A 1 139 ? 7.114 4.047 -18.084 1.00 73.06 139 THR A N 1
ATOM 1105 C CA . THR A 1 139 ? 6.694 4.637 -19.372 1.00 73.06 139 THR A CA 1
ATOM 1106 C C . THR A 1 139 ? 5.388 4.054 -19.919 1.00 73.06 139 THR A C 1
ATOM 1108 O O . THR A 1 139 ? 4.693 4.716 -20.679 1.00 73.06 139 THR A O 1
ATOM 1111 N N . SER A 1 140 ? 5.001 2.848 -19.488 1.00 76.06 140 SER A N 1
ATOM 1112 C CA . SER A 1 140 ? 3.702 2.238 -19.812 1.00 76.06 140 SER A CA 1
ATOM 1113 C C . SER A 1 140 ? 2.521 2.783 -18.992 1.00 76.06 140 SER A C 1
ATOM 1115 O O . SER A 1 140 ? 1.404 2.291 -19.118 1.00 76.06 140 SER A O 1
ATOM 1117 N N . GLY A 1 141 ? 2.759 3.747 -18.099 1.00 75.44 141 GLY A N 1
ATOM 1118 C CA . GLY A 1 141 ? 1.748 4.306 -17.201 1.00 75.44 141 GLY A CA 1
ATOM 1119 C C . GLY A 1 141 ? 1.499 3.479 -15.935 1.00 75.44 141 GLY A C 1
ATOM 1120 O O . GLY A 1 141 ? 0.792 3.932 -15.037 1.00 75.44 141 GLY A O 1
ATOM 1121 N N . ARG A 1 142 ? 2.100 2.287 -15.813 1.00 79.81 142 ARG A N 1
ATOM 1122 C CA . ARG A 1 142 ? 1.954 1.435 -14.623 1.00 79.81 142 ARG A CA 1
ATOM 1123 C C . ARG A 1 142 ? 2.693 2.028 -13.433 1.00 79.81 142 ARG A C 1
ATOM 1125 O O . ARG A 1 142 ? 3.888 2.305 -13.542 1.00 79.81 142 ARG A O 1
ATOM 1132 N N . GLN A 1 143 ? 1.986 2.175 -12.320 1.00 85.25 143 GLN A N 1
ATOM 1133 C CA . GLN A 1 143 ? 2.556 2.542 -11.029 1.00 85.25 143 GLN A CA 1
ATOM 1134 C C . GLN A 1 143 ? 3.344 1.370 -10.442 1.00 85.25 143 GLN A C 1
ATOM 1136 O O . GLN A 1 143 ? 2.965 0.212 -10.620 1.00 85.25 143 GLN A O 1
ATOM 1141 N N . PHE A 1 144 ? 4.423 1.666 -9.729 1.00 81.62 144 PHE A N 1
ATOM 1142 C CA . PHE A 1 144 ? 5.182 0.678 -8.978 1.00 81.62 144 PHE A CA 1
ATOM 1143 C C . PHE A 1 144 ? 5.652 1.261 -7.653 1.00 81.62 144 PHE A C 1
ATOM 1145 O O . PHE A 1 144 ? 5.791 2.475 -7.501 1.00 81.62 144 PHE A O 1
ATOM 1152 N N . ILE A 1 145 ? 5.941 0.364 -6.718 1.00 81.19 145 ILE A N 1
ATOM 1153 C CA . ILE A 1 145 ? 6.741 0.674 -5.546 1.00 81.19 145 ILE A CA 1
ATOM 1154 C C . ILE A 1 145 ? 7.812 -0.418 -5.425 1.00 81.19 145 ILE A C 1
ATOM 1156 O O . ILE A 1 145 ? 7.518 -1.604 -5.555 1.00 81.19 145 ILE A O 1
ATOM 1160 N N . ARG A 1 146 ? 9.068 -0.002 -5.278 1.00 76.75 146 ARG A N 1
ATOM 1161 C CA . ARG A 1 146 ? 10.291 -0.808 -5.196 1.00 76.75 146 ARG A CA 1
ATOM 1162 C C . ARG A 1 146 ? 11.029 -0.485 -3.897 1.00 76.75 146 ARG A C 1
ATOM 1164 O O . ARG A 1 146 ? 10.748 0.521 -3.253 1.00 76.75 146 ARG A O 1
ATOM 1171 N N . GLY A 1 147 ? 11.965 -1.343 -3.498 1.00 64.31 147 GLY A N 1
ATOM 1172 C CA . GLY A 1 147 ? 12.618 -1.234 -2.184 1.00 64.31 147 GLY A CA 1
ATOM 1173 C C . GLY A 1 147 ? 11.751 -1.788 -1.052 1.00 64.31 147 GLY A C 1
ATOM 1174 O O . GLY A 1 147 ? 11.821 -1.333 0.080 1.00 64.31 147 GLY A O 1
ATOM 1175 N N . TRP A 1 148 ? 10.903 -2.764 -1.377 1.00 65.88 148 TRP A N 1
ATOM 1176 C CA . TRP A 1 148 ? 9.984 -3.447 -0.464 1.00 65.88 148 TRP A CA 1
ATOM 1177 C C . TRP A 1 148 ? 10.672 -4.541 0.380 1.00 65.88 148 TRP A C 1
ATOM 1179 O O . TRP A 1 148 ? 10.000 -5.376 0.981 1.00 65.88 148 TRP A O 1
ATOM 1189 N N . GLY A 1 149 ? 12.003 -4.492 0.482 1.00 47.12 149 GLY A N 1
ATOM 1190 C CA . GLY A 1 149 ? 12.858 -5.610 0.885 1.00 47.12 149 GLY A CA 1
ATOM 1191 C C 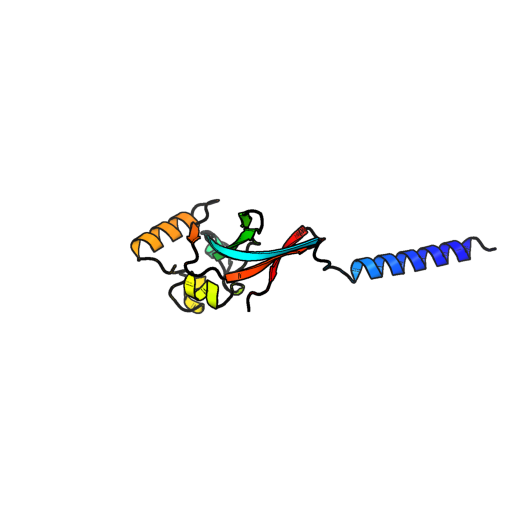. GLY A 1 149 ? 13.525 -6.230 -0.328 1.00 47.12 149 GLY A C 1
ATOM 1192 O O . GLY A 1 149 ? 12.785 -6.630 -1.253 1.00 47.12 149 GLY A O 1
#